Protein AF-Q28HA8-F1 (afdb_monomer_lite)

InterPro domains:
  IPR003650 Orange domain [PF07527] (84-120)
  IPR003650 Orange domain [PS51054] (84-117)
  IPR011598 Myc-type, basic helix-loop-helix (bHLH) domain [PF00010] (15-69)
  IPR011598 Myc-type, basic helix-loop-helix (bHLH) domain [PS50888] (13-70)
  IPR011598 Myc-type, basic helix-loop-helix (bHLH) domain [SM00353] (19-76)
  IPR032644 Transcription factor HES-7, basic helix-loop-helix-orange domain [cd11462] (14-74)
  IPR036638 Helix-loop-helix DNA-binding domain superfamily [G3DSA:4.10.280.10] (7-72)
  IPR036638 Helix-loop-helix DNA-binding domain superfamily [SSF47459] (8-68)
  IPR050370 Hairy and Enhancer of Split/HEY-related [PTHR10985] (13-150)

Secondary structure (DSSP, 8-state):
--------HHHHHHHHHHHHHHHHHHHHHHHHHHHHHHHHHHHH--SGGGSTT--HHHHHHHHHHHHHHTTTS-STTHHHHHHHHHHHHHHHHHHHHHHHH-TTS-HHHHHHHHHHHHH----TT-----------------------------------------------------

Sequence (178 aa):
MKGASEVRPMEAHRKLLKPLVERRRRERINNSLEKLRIFLSQALKSEKLKNPKVEKAEILECTVQFLQSSKLVPQDGDVGNKGYQSGFQHCLETALHFMNSKPDLNVATKDFLSHQLSSYKPPAEAWSPTDTPKPTPSIGYQDSAPHLSSNTISVSPTKTLVDGQFSPQTFQTWRPWV

Radius of gyration: 31.38 Å; chains: 1; bounding box: 84×65×84 Å

pLDDT: mean 71.16, std 19.28, range [38.28, 97.12]

Structure (mmCIF, N/CA/C/O backbone):
data_AF-Q28HA8-F1
#
_entry.id   AF-Q28HA8-F1
#
loop_
_atom_site.group_PDB
_atom_site.id
_atom_site.type_symbol
_atom_site.label_atom_id
_atom_site.label_alt_id
_atom_site.label_comp_id
_atom_site.label_asym_id
_atom_site.label_entity_id
_atom_site.label_seq_id
_atom_site.pdbx_PDB_ins_code
_atom_site.Cartn_x
_atom_site.Cartn_y
_atom_site.Cartn_z
_atom_site.occupancy
_atom_site.B_iso_or_equiv
_atom_site.auth_seq_id
_atom_site.auth_comp_id
_atom_site.auth_asym_id
_atom_site.auth_atom_id
_atom_site.pdbx_PDB_model_num
ATOM 1 N N . MET A 1 1 ? 42.453 3.945 -48.581 1.00 42.78 1 MET A N 1
ATOM 2 C CA . MET A 1 1 ? 42.977 2.870 -47.708 1.00 42.78 1 MET A CA 1
ATOM 3 C C . MET A 1 1 ? 42.456 3.087 -46.291 1.00 42.78 1 MET A C 1
ATOM 5 O O . MET A 1 1 ? 42.551 4.216 -45.838 1.00 42.78 1 MET A O 1
ATOM 9 N N . LYS A 1 2 ? 41.961 2.017 -45.636 1.00 42.19 2 LYS A N 1
ATOM 10 C CA . LYS A 1 2 ? 41.449 1.916 -44.242 1.00 42.19 2 LYS A CA 1
ATOM 11 C C . LYS A 1 2 ? 40.190 2.744 -43.924 1.00 42.19 2 LYS A C 1
ATOM 13 O O . LYS A 1 2 ? 40.188 3.947 -44.092 1.00 42.19 2 LYS A O 1
ATOM 18 N N . GLY A 1 3 ? 39.095 2.197 -43.411 1.00 40.06 3 GLY A N 1
ATOM 19 C CA . GLY A 1 3 ? 38.750 0.835 -43.010 1.00 40.06 3 GLY A CA 1
ATOM 20 C C . GLY A 1 3 ? 37.359 0.909 -42.376 1.00 40.06 3 GLY A C 1
ATOM 21 O O . GLY A 1 3 ? 37.201 1.530 -41.329 1.00 40.06 3 GLY A O 1
ATOM 22 N N . ALA A 1 4 ? 36.348 0.348 -43.039 1.00 53.66 4 ALA A N 1
ATOM 23 C CA . ALA A 1 4 ? 35.004 0.253 -42.486 1.00 53.66 4 ALA A CA 1
ATOM 24 C C . ALA A 1 4 ? 35.018 -0.828 -41.399 1.00 53.66 4 ALA A C 1
ATOM 26 O O . ALA A 1 4 ? 35.241 -2.004 -41.680 1.00 53.66 4 ALA A O 1
ATOM 27 N N . SER A 1 5 ? 34.863 -0.412 -40.144 1.00 61.19 5 SER A N 1
ATOM 28 C CA . SER A 1 5 ? 34.744 -1.323 -39.010 1.00 61.19 5 SER A CA 1
ATOM 29 C C . SER A 1 5 ? 33.349 -1.949 -39.041 1.00 61.19 5 SER A C 1
ATOM 31 O O . SER A 1 5 ? 32.376 -1.355 -38.577 1.00 61.19 5 SER A O 1
ATOM 33 N N . GLU A 1 6 ? 33.261 -3.126 -39.661 1.00 53.00 6 GLU A N 1
ATOM 34 C CA . GLU A 1 6 ? 32.113 -4.034 -39.642 1.00 53.00 6 GLU A CA 1
ATOM 35 C C . GLU A 1 6 ? 31.810 -4.411 -38.181 1.00 53.00 6 GLU A C 1
ATOM 37 O O . GLU A 1 6 ? 32.446 -5.282 -37.579 1.00 53.00 6 GLU A O 1
ATOM 42 N N . VAL A 1 7 ? 30.856 -3.714 -37.565 1.00 57.41 7 VAL A N 1
ATOM 43 C CA . VAL A 1 7 ? 30.350 -4.075 -36.240 1.00 57.41 7 VAL A CA 1
ATOM 44 C C . VAL A 1 7 ? 29.600 -5.396 -36.385 1.00 57.41 7 VAL A C 1
ATOM 46 O O . VAL A 1 7 ? 28.531 -5.440 -36.990 1.00 57.41 7 VAL A O 1
ATOM 49 N N . ARG A 1 8 ? 30.158 -6.476 -35.822 1.00 54.44 8 ARG A N 1
ATOM 50 C CA . ARG A 1 8 ? 29.564 -7.820 -35.859 1.00 54.44 8 ARG A CA 1
ATOM 51 C C . ARG A 1 8 ? 28.081 -7.771 -35.429 1.00 54.44 8 ARG A C 1
ATOM 53 O O . ARG A 1 8 ? 27.783 -7.230 -34.358 1.00 54.44 8 ARG A O 1
ATOM 60 N N . PRO A 1 9 ? 27.145 -8.369 -36.195 1.00 60.44 9 PRO A N 1
ATOM 61 C CA . PRO A 1 9 ? 25.697 -8.275 -35.950 1.00 60.44 9 PRO A CA 1
ATOM 62 C C . PRO A 1 9 ? 25.253 -8.684 -34.534 1.00 60.44 9 PRO A C 1
ATOM 64 O O . PRO A 1 9 ? 24.276 -8.152 -34.002 1.00 60.44 9 PRO A O 1
ATOM 67 N N . MET A 1 10 ? 25.992 -9.588 -33.883 1.00 56.47 10 MET A N 1
ATOM 68 C CA . MET A 1 10 ? 25.715 -10.026 -32.510 1.00 56.47 10 MET A CA 1
ATOM 69 C C . MET A 1 10 ? 25.970 -8.940 -31.452 1.00 56.47 10 MET A C 1
ATOM 71 O O . MET A 1 10 ? 25.179 -8.813 -30.511 1.00 56.47 10 MET A O 1
ATOM 75 N N . GLU A 1 11 ? 27.008 -8.107 -31.602 1.00 59.09 11 GLU A N 1
ATOM 76 C CA . GLU A 1 11 ? 27.244 -6.978 -30.691 1.00 59.09 11 GLU A CA 1
ATOM 77 C C . GLU A 1 11 ? 26.148 -5.914 -30.828 1.00 59.09 11 GLU A C 1
ATOM 79 O O . GLU A 1 11 ? 25.722 -5.333 -29.825 1.00 59.09 11 GLU A O 1
ATOM 84 N N . ALA A 1 12 ? 25.669 -5.668 -32.052 1.00 59.34 12 ALA A N 1
ATOM 85 C CA . ALA A 1 12 ? 24.570 -4.741 -32.310 1.00 59.34 12 ALA A CA 1
ATOM 86 C C . ALA A 1 12 ? 23.260 -5.243 -31.682 1.00 59.34 12 ALA A C 1
ATOM 88 O O . ALA A 1 12 ? 22.583 -4.486 -30.987 1.00 59.34 12 ALA A O 1
ATOM 89 N N . HIS A 1 13 ? 22.947 -6.535 -31.820 1.00 58.53 13 HIS A N 1
ATOM 90 C CA . HIS A 1 13 ? 21.759 -7.128 -31.205 1.00 58.53 13 HIS A CA 1
ATOM 91 C C . HIS A 1 13 ? 21.786 -7.007 -29.673 1.00 58.53 13 HIS A C 1
ATOM 93 O O . HIS A 1 13 ? 20.821 -6.539 -29.067 1.00 58.53 13 HIS A O 1
ATOM 99 N N . ARG A 1 14 ? 22.926 -7.300 -29.028 1.00 60.31 14 ARG A N 1
ATOM 100 C CA . ARG A 1 14 ? 23.067 -7.161 -27.566 1.00 60.31 14 ARG A CA 1
ATOM 101 C C . ARG A 1 14 ? 22.933 -5.707 -27.094 1.00 60.31 14 ARG A C 1
ATOM 103 O O . ARG A 1 14 ? 22.359 -5.455 -26.032 1.00 60.31 14 ARG A O 1
ATOM 110 N N . LYS A 1 15 ? 23.418 -4.747 -27.892 1.00 61.25 15 LYS A N 1
ATOM 111 C CA . LYS A 1 15 ? 23.263 -3.302 -27.643 1.00 61.25 15 LYS A CA 1
ATOM 112 C C . LYS A 1 15 ? 21.829 -2.810 -27.846 1.00 61.25 15 LYS A C 1
ATOM 114 O O . LYS A 1 15 ? 21.455 -1.854 -27.180 1.00 61.25 15 LYS A O 1
ATOM 119 N N . LEU A 1 16 ? 21.031 -3.453 -28.701 1.00 62.06 16 LEU A N 1
ATOM 120 C CA . LEU A 1 16 ? 19.625 -3.102 -28.948 1.00 62.06 16 LEU A CA 1
ATOM 121 C C . LEU A 1 16 ? 18.659 -3.747 -27.943 1.00 62.06 16 LEU A C 1
ATOM 123 O O . LEU A 1 16 ? 17.651 -3.139 -27.583 1.00 62.06 16 LEU A O 1
ATOM 127 N N . LEU A 1 17 ? 18.986 -4.933 -27.421 1.00 72.75 17 LEU A N 1
ATOM 128 C CA . LEU A 1 17 ? 18.152 -5.619 -26.432 1.00 72.75 17 LEU A CA 1
ATOM 129 C C . LEU A 1 17 ? 18.063 -4.858 -25.102 1.00 72.75 17 LEU A C 1
ATOM 131 O O . LEU A 1 17 ? 16.974 -4.745 -24.545 1.00 72.75 17 LEU A O 1
ATOM 135 N N . LYS A 1 18 ? 19.165 -4.282 -24.598 1.00 76.50 18 LYS A N 1
ATOM 136 C CA . LYS A 1 18 ? 19.146 -3.525 -23.328 1.00 76.50 18 LYS A CA 1
ATOM 137 C C . LYS A 1 18 ? 18.189 -2.311 -23.377 1.00 76.50 18 LYS A C 1
ATOM 139 O O . LYS A 1 18 ? 17.354 -2.202 -22.477 1.00 76.50 18 LYS A O 1
ATOM 144 N N . PRO A 1 19 ? 18.216 -1.445 -24.414 1.00 86.81 19 PRO A N 1
ATOM 145 C CA . PRO A 1 19 ? 17.216 -0.396 -24.619 1.0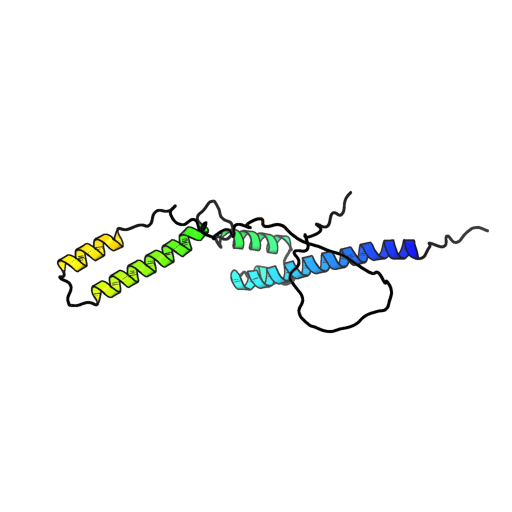0 86.81 19 PRO A CA 1
ATOM 146 C C . PRO A 1 19 ? 15.777 -0.909 -24.701 1.00 86.81 19 PRO A C 1
ATOM 148 O O . PRO A 1 19 ? 14.882 -0.272 -24.150 1.00 86.81 19 PRO A O 1
ATOM 151 N N . LEU A 1 20 ? 15.539 -2.051 -25.358 1.00 87.19 20 LEU A N 1
ATOM 152 C CA . LEU A 1 20 ? 14.197 -2.635 -25.468 1.00 87.19 20 LEU A CA 1
ATOM 153 C C . LEU A 1 20 ? 13.679 -3.144 -24.118 1.00 87.19 20 LEU A C 1
ATOM 155 O O . LEU A 1 20 ? 12.531 -2.887 -23.755 1.00 87.19 20 LEU A O 1
ATOM 159 N N . VAL A 1 21 ? 14.529 -3.823 -23.347 1.00 86.62 21 VAL A N 1
ATOM 160 C CA . VAL A 1 21 ? 14.180 -4.316 -22.009 1.00 86.62 21 VAL A CA 1
ATOM 161 C C . VAL A 1 21 ? 13.892 -3.154 -21.058 1.00 86.62 21 VAL A C 1
ATOM 163 O O . VAL A 1 21 ? 12.883 -3.173 -20.349 1.00 86.62 21 VAL A O 1
ATOM 166 N N . GLU A 1 22 ? 14.724 -2.111 -21.083 1.00 90.44 22 GLU A N 1
ATOM 167 C CA . GLU A 1 22 ? 14.514 -0.912 -20.270 1.00 90.44 22 GLU A CA 1
ATOM 168 C C . GLU A 1 22 ? 13.257 -0.143 -20.693 1.00 90.44 22 GLU A C 1
ATOM 170 O O . GLU A 1 22 ? 12.490 0.292 -19.833 1.00 90.44 22 GLU A O 1
ATOM 175 N N . ARG A 1 23 ? 12.981 -0.029 -21.999 1.00 89.81 23 ARG A N 1
ATOM 176 C CA . ARG A 1 23 ? 11.726 0.549 -22.503 1.00 89.81 23 ARG A CA 1
ATOM 177 C C . ARG A 1 23 ? 10.521 -0.196 -21.933 1.00 89.81 23 ARG A C 1
ATOM 179 O O . ARG A 1 23 ? 9.653 0.437 -21.338 1.00 89.81 23 ARG A O 1
ATOM 186 N N . ARG A 1 24 ? 10.519 -1.532 -21.996 1.00 92.56 24 ARG A N 1
ATOM 187 C CA . ARG A 1 24 ? 9.437 -2.354 -21.432 1.00 92.56 24 ARG A CA 1
ATOM 188 C C . ARG A 1 24 ? 9.317 -2.196 -19.915 1.00 92.56 24 ARG A C 1
ATOM 190 O O . ARG A 1 24 ? 8.210 -2.200 -19.383 1.00 92.56 24 ARG A O 1
ATOM 197 N N . ARG A 1 25 ? 10.432 -2.049 -19.187 1.00 95.75 25 ARG A N 1
ATOM 198 C CA . ARG A 1 25 ? 10.406 -1.747 -17.743 1.00 95.75 25 ARG A CA 1
ATOM 199 C C . ARG A 1 25 ? 9.737 -0.394 -17.475 1.00 95.75 25 ARG A C 1
ATOM 201 O O . ARG A 1 25 ? 8.867 -0.323 -16.609 1.00 95.75 25 ARG A O 1
ATOM 208 N N . ARG A 1 26 ? 10.107 0.650 -18.228 1.00 96.62 26 ARG A N 1
ATOM 209 C CA . ARG A 1 26 ? 9.529 2.003 -18.118 1.00 96.62 26 ARG A CA 1
ATOM 210 C C . ARG A 1 26 ? 8.040 2.021 -18.449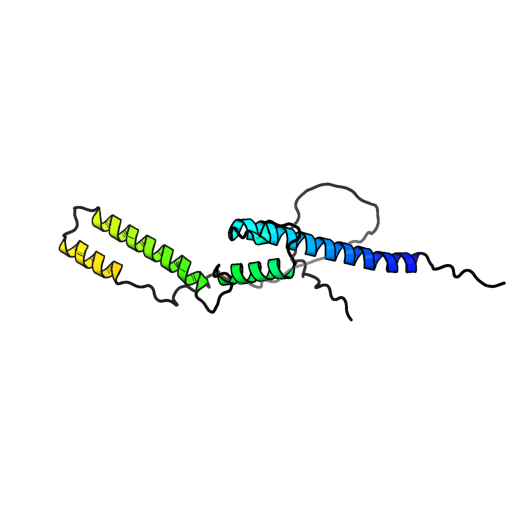 1.00 96.62 26 ARG A C 1
ATOM 212 O O . ARG A 1 26 ? 7.275 2.631 -17.710 1.00 96.62 26 ARG A O 1
ATOM 219 N N . GLU A 1 27 ? 7.626 1.316 -19.498 1.00 96.19 27 GLU A N 1
ATOM 220 C CA . GLU A 1 27 ? 6.212 1.141 -19.855 1.00 96.19 27 GLU A CA 1
ATOM 221 C C . GLU A 1 27 ? 5.422 0.503 -18.709 1.00 96.19 27 GLU A C 1
ATOM 223 O O . GLU A 1 27 ? 4.383 1.029 -18.321 1.00 96.19 27 GLU A O 1
ATOM 228 N N . ARG A 1 28 ? 5.939 -0.573 -18.092 1.00 97.12 28 ARG A N 1
ATOM 229 C CA . ARG A 1 28 ? 5.286 -1.190 -16.921 1.00 97.12 28 ARG A CA 1
ATOM 230 C C . ARG A 1 28 ? 5.114 -0.202 -15.765 1.00 97.12 28 ARG A C 1
ATOM 232 O O . ARG A 1 28 ? 4.022 -0.129 -15.213 1.00 97.12 28 ARG A O 1
ATOM 239 N N . ILE A 1 29 ? 6.161 0.557 -15.428 1.00 94.81 29 ILE A N 1
ATOM 240 C CA . ILE A 1 29 ? 6.128 1.546 -14.335 1.00 94.81 29 ILE A CA 1
ATOM 241 C C . ILE A 1 29 ? 5.110 2.655 -14.622 1.00 94.81 29 ILE A C 1
ATOM 243 O O . ILE A 1 29 ? 4.318 3.011 -13.750 1.00 94.81 29 ILE A O 1
ATOM 247 N N . ASN A 1 30 ? 5.099 3.187 -15.845 1.00 96.00 30 ASN A N 1
ATOM 248 C CA . ASN A 1 30 ? 4.142 4.222 -16.232 1.00 96.00 30 ASN A CA 1
ATOM 249 C C . ASN A 1 30 ? 2.702 3.684 -16.227 1.00 96.00 30 ASN A C 1
ATOM 251 O O . ASN A 1 30 ? 1.813 4.356 -15.715 1.00 96.00 30 ASN A O 1
ATOM 255 N N . ASN A 1 31 ? 2.479 2.448 -16.688 1.00 96.50 31 ASN A N 1
ATOM 256 C CA . ASN A 1 31 ? 1.162 1.809 -16.637 1.00 96.50 31 ASN A CA 1
ATOM 257 C C . ASN A 1 31 ? 0.671 1.611 -15.196 1.00 96.50 31 ASN A C 1
ATOM 259 O O . ASN A 1 31 ? -0.508 1.823 -14.922 1.00 96.50 31 ASN A O 1
ATOM 263 N N . SER A 1 32 ? 1.546 1.213 -14.264 1.00 95.81 32 SER A N 1
ATOM 264 C CA . SER A 1 32 ? 1.167 1.115 -12.849 1.00 95.81 32 SER A CA 1
ATOM 265 C C . SER A 1 32 ? 0.868 2.478 -12.225 1.00 95.81 32 SER A C 1
ATOM 267 O O . SER A 1 32 ? -0.083 2.576 -11.458 1.00 95.81 32 SER A O 1
ATOM 269 N N . LEU A 1 33 ? 1.622 3.528 -12.578 1.00 95.75 33 LEU A N 1
ATOM 270 C CA . LEU A 1 33 ? 1.362 4.888 -12.093 1.00 95.75 33 LEU A CA 1
ATOM 271 C C . LEU A 1 33 ? 0.025 5.431 -12.604 1.00 95.75 33 LEU A C 1
ATOM 273 O O . LEU A 1 33 ? -0.711 6.042 -11.838 1.00 95.75 33 LEU A O 1
ATOM 277 N N . GLU A 1 34 ? -0.321 5.164 -13.863 1.00 95.19 34 GLU A N 1
ATOM 278 C CA . GLU A 1 34 ? -1.606 5.588 -14.422 1.00 95.19 3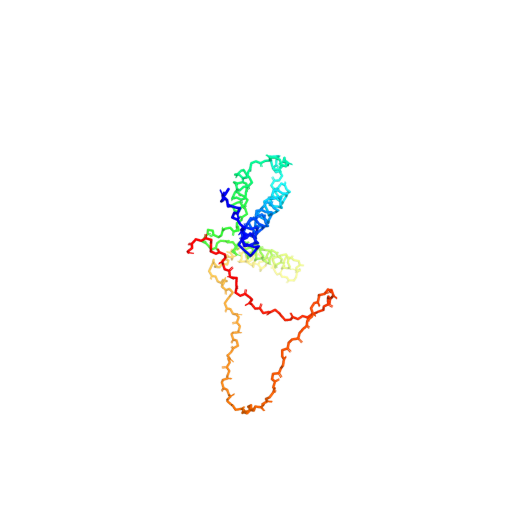4 GLU A CA 1
ATOM 279 C C . GLU A 1 34 ? -2.783 4.857 -13.763 1.00 95.19 34 GLU A C 1
ATOM 281 O O . GLU A 1 34 ? -3.769 5.480 -13.373 1.00 95.19 34 GLU A O 1
ATOM 286 N N . LYS A 1 35 ? -2.657 3.542 -13.543 1.00 95.75 35 LYS A N 1
ATOM 287 C CA . LYS A 1 35 ? -3.648 2.777 -12.768 1.00 95.75 35 LYS A CA 1
ATOM 288 C C . LYS A 1 35 ? -3.812 3.335 -11.355 1.00 95.75 35 LYS A C 1
ATOM 290 O O . LYS A 1 35 ? -4.939 3.482 -10.891 1.00 95.75 35 LYS A O 1
ATOM 295 N N . LEU A 1 36 ? -2.700 3.659 -10.695 1.00 95.69 36 LEU A N 1
ATOM 296 C CA . LEU A 1 36 ? -2.694 4.226 -9.349 1.00 95.69 36 LEU A CA 1
ATOM 297 C C . LEU A 1 36 ? -3.384 5.597 -9.312 1.00 95.69 36 LEU A C 1
ATOM 299 O O . LEU A 1 36 ? -4.216 5.831 -8.440 1.00 95.69 36 LEU A O 1
ATOM 303 N N . ARG A 1 37 ? -3.121 6.464 -10.299 1.00 95.38 37 ARG A N 1
ATOM 304 C CA . ARG A 1 37 ? -3.794 7.763 -10.460 1.00 95.38 37 ARG A CA 1
ATOM 305 C C . ARG A 1 37 ? -5.310 7.607 -10.576 1.00 95.38 37 ARG A C 1
ATOM 307 O O . ARG A 1 37 ? -6.045 8.278 -9.856 1.00 95.38 37 ARG A O 1
ATOM 314 N N . ILE A 1 38 ? -5.774 6.718 -11.459 1.00 94.06 38 ILE A N 1
ATOM 315 C CA . ILE A 1 38 ? -7.208 6.464 -11.675 1.00 94.06 38 ILE A CA 1
ATOM 316 C C . ILE A 1 38 ? -7.856 5.929 -10.392 1.00 94.06 38 ILE A C 1
ATOM 318 O O . ILE A 1 38 ? -8.879 6.459 -9.959 1.00 94.06 38 ILE A O 1
ATOM 322 N N . PHE A 1 39 ? -7.238 4.927 -9.760 1.00 94.06 39 PHE A N 1
ATOM 323 C CA . PHE A 1 39 ? -7.723 4.333 -8.513 1.00 94.06 39 PHE A CA 1
ATOM 324 C C . PHE A 1 39 ? -7.871 5.378 -7.398 1.00 94.06 39 PHE A C 1
ATOM 326 O O . PHE A 1 39 ? -8.930 5.500 -6.786 1.00 94.06 39 PHE A O 1
ATOM 333 N N . LEU A 1 40 ? -6.831 6.182 -7.167 1.00 93.44 40 LEU A N 1
ATOM 334 C CA . LEU A 1 40 ? -6.839 7.203 -6.121 1.00 93.44 40 LEU A CA 1
ATOM 335 C C . LEU A 1 40 ? -7.796 8.357 -6.430 1.00 93.44 40 LEU A C 1
ATOM 337 O O . LEU A 1 40 ? -8.426 8.881 -5.514 1.00 93.44 40 LEU A O 1
ATOM 341 N N . SER A 1 41 ? -7.954 8.738 -7.700 1.00 91.88 41 SER A N 1
ATOM 342 C CA . SER A 1 41 ? -8.942 9.747 -8.100 1.00 91.88 41 SER A CA 1
ATOM 343 C C . SER A 1 41 ? -10.368 9.309 -7.741 1.00 91.88 41 SER A C 1
ATOM 345 O O . SER A 1 41 ? -11.157 10.129 -7.272 1.00 91.88 41 SER A O 1
ATOM 347 N N . GLN A 1 42 ? -10.676 8.015 -7.882 1.00 89.88 42 GLN A N 1
ATOM 348 C CA . GLN A 1 42 ? -11.965 7.439 -7.489 1.00 89.88 42 GLN A CA 1
ATOM 349 C C . GLN A 1 42 ? -12.109 7.318 -5.965 1.00 89.88 42 GLN A C 1
ATOM 351 O O . GLN A 1 42 ? -13.144 7.698 -5.422 1.00 89.88 42 GLN A O 1
ATOM 356 N N . ALA A 1 43 ? -11.073 6.833 -5.273 1.00 88.88 43 ALA A N 1
ATOM 357 C CA . ALA A 1 43 ? -11.114 6.586 -3.831 1.00 88.88 43 ALA A CA 1
ATOM 358 C C . ALA A 1 43 ? -11.128 7.877 -2.990 1.00 88.88 43 ALA A C 1
ATOM 360 O O . ALA A 1 43 ? -11.897 7.985 -2.038 1.00 88.88 43 ALA A O 1
ATOM 361 N N . LEU A 1 44 ? -10.300 8.866 -3.345 1.00 87.38 44 LEU A N 1
ATOM 362 C CA . LEU A 1 44 ? -10.139 10.119 -2.594 1.00 87.38 44 LEU A CA 1
ATOM 363 C C . LEU A 1 44 ? -10.992 11.276 -3.137 1.00 87.38 44 LEU A C 1
ATOM 365 O O . LEU A 1 44 ? -11.010 12.345 -2.533 1.00 87.38 44 LEU A O 1
ATOM 369 N N . LYS A 1 45 ? -11.643 11.117 -4.301 1.00 84.94 45 LYS A N 1
ATOM 370 C CA . LYS A 1 45 ? -12.314 12.209 -5.043 1.00 84.94 45 LYS A CA 1
ATOM 371 C C . LYS A 1 45 ? -11.407 13.433 -5.282 1.00 84.94 45 LYS A C 1
ATOM 373 O O . LYS A 1 45 ? -11.892 14.553 -5.422 1.00 84.94 45 LYS A O 1
ATOM 378 N N . SER A 1 46 ? -10.089 13.224 -5.349 1.00 83.44 46 SER A N 1
ATOM 379 C CA . SER A 1 46 ? -9.106 14.301 -5.503 1.00 83.44 46 SER A CA 1
ATOM 380 C C . SER A 1 46 ? -9.159 14.903 -6.911 1.00 83.44 46 SER A C 1
ATOM 382 O O . SER A 1 46 ? -8.924 14.210 -7.905 1.00 83.44 46 SER A O 1
ATOM 384 N N . GLU A 1 47 ? -9.441 16.208 -6.992 1.00 86.19 47 GLU A N 1
ATOM 385 C CA . GLU A 1 47 ? -9.435 17.005 -8.230 1.00 86.19 47 GLU A CA 1
ATOM 386 C C . GLU A 1 47 ? -8.077 16.940 -8.943 1.00 86.19 47 GLU A C 1
ATOM 388 O O . GLU A 1 47 ? -8.019 16.771 -10.161 1.00 86.19 47 GLU A O 1
ATOM 393 N N . LYS A 1 48 ? -6.978 16.985 -8.179 1.00 88.44 48 LYS A N 1
ATOM 394 C CA . LYS A 1 48 ? -5.609 16.999 -8.715 1.00 88.44 48 LYS A CA 1
ATOM 395 C C . LYS A 1 48 ? -5.300 15.768 -9.567 1.00 88.44 48 LYS A C 1
ATOM 397 O O . LYS A 1 48 ? -4.679 15.871 -10.623 1.00 88.44 48 LYS A O 1
ATOM 402 N N . LEU A 1 49 ? -5.770 14.602 -9.123 1.00 91.44 49 LEU A N 1
ATOM 403 C CA . LEU A 1 49 ? -5.514 13.327 -9.788 1.00 91.44 49 LEU A CA 1
ATOM 404 C C . LEU A 1 49 ? -6.392 13.101 -11.018 1.00 91.44 49 LEU A C 1
ATOM 406 O O . LEU A 1 49 ? -6.109 12.178 -11.776 1.00 91.44 49 LEU A O 1
ATOM 410 N N . LYS A 1 50 ? -7.420 13.925 -11.267 1.00 89.88 50 LYS A N 1
ATOM 411 C CA . LYS A 1 50 ? -8.224 13.834 -12.498 1.00 89.88 50 LYS A CA 1
ATOM 412 C C . LYS A 1 50 ? -7.405 14.213 -13.732 1.00 89.88 50 LYS A C 1
ATOM 414 O O . LYS A 1 50 ? -7.644 13.669 -14.810 1.00 89.88 50 LYS A O 1
ATOM 419 N N . ASN A 1 51 ? -6.411 15.090 -13.572 1.00 89.62 51 ASN A N 1
ATOM 420 C CA . ASN A 1 51 ? -5.541 15.524 -14.658 1.00 89.62 51 ASN A CA 1
ATOM 421 C C . ASN A 1 51 ? -4.568 14.397 -15.080 1.00 89.62 51 ASN A C 1
ATOM 423 O O . ASN A 1 51 ? -3.738 13.982 -14.270 1.00 89.62 51 ASN A O 1
ATOM 427 N N . PRO A 1 52 ? -4.592 13.928 -16.343 1.00 89.69 52 PRO A N 1
ATOM 428 C CA . PRO A 1 52 ? -3.645 12.920 -16.832 1.00 89.69 52 PRO A CA 1
ATOM 429 C C . PRO A 1 52 ? -2.188 13.413 -16.897 1.00 89.69 52 PRO A C 1
ATOM 431 O O . PRO A 1 52 ? -1.277 12.603 -17.025 1.00 89.69 52 PRO A O 1
ATOM 434 N N . LYS A 1 53 ? -1.947 14.730 -16.811 1.00 91.06 53 LYS A N 1
ATOM 435 C CA . LYS A 1 53 ? -0.606 15.342 -16.778 1.00 91.06 53 LYS A CA 1
ATOM 436 C C . LYS A 1 53 ? -0.099 15.622 -15.358 1.00 91.06 53 LYS A C 1
ATOM 438 O O . LYS A 1 53 ? 0.853 16.381 -15.205 1.00 91.06 53 LYS A O 1
ATOM 443 N N . VAL A 1 54 ? -0.745 15.069 -14.329 1.00 92.44 54 VAL A N 1
ATOM 444 C CA . VAL A 1 54 ? -0.310 15.240 -12.936 1.00 92.44 54 VAL A CA 1
ATOM 445 C C . VAL A 1 54 ? 1.125 14.739 -12.743 1.00 92.44 54 VAL A C 1
ATOM 447 O O . VAL A 1 54 ? 1.557 13.759 -13.359 1.00 92.44 54 VAL A O 1
ATOM 450 N N . GLU A 1 55 ? 1.881 15.428 -11.892 1.00 92.94 55 GLU A N 1
ATOM 451 C CA . GLU A 1 55 ? 3.255 15.049 -11.599 1.00 92.94 55 GLU A CA 1
ATOM 452 C C . GLU A 1 55 ? 3.323 13.689 -10.901 1.00 92.94 55 GLU A C 1
ATOM 454 O O . GLU A 1 55 ? 2.484 13.335 -10.070 1.00 92.94 55 GLU A O 1
ATOM 459 N N . LYS A 1 56 ? 4.374 12.919 -11.203 1.00 93.50 56 LYS A N 1
ATOM 460 C CA . LYS A 1 56 ? 4.580 11.601 -10.586 1.00 93.50 56 LYS A CA 1
ATOM 461 C C . LYS A 1 56 ? 4.714 11.692 -9.066 1.00 93.50 56 LYS A C 1
ATOM 463 O O . LYS A 1 56 ? 4.259 10.785 -8.379 1.00 93.50 56 LYS A O 1
ATOM 468 N N . ALA A 1 57 ? 5.321 12.767 -8.562 1.00 95.25 57 ALA A N 1
ATOM 469 C CA . ALA A 1 57 ? 5.463 13.010 -7.132 1.00 95.25 57 ALA A CA 1
ATOM 470 C C . ALA A 1 57 ? 4.095 13.165 -6.449 1.00 95.25 57 ALA A C 1
ATOM 472 O O . ALA A 1 57 ? 3.847 12.486 -5.461 1.00 95.25 57 ALA A O 1
ATOM 473 N N . GLU A 1 58 ? 3.177 13.943 -7.032 1.00 94.19 58 GLU A N 1
ATOM 474 C CA . GLU A 1 58 ? 1.825 14.146 -6.489 1.00 94.19 58 GLU A CA 1
ATOM 475 C C . GLU A 1 58 ? 1.011 12.838 -6.464 1.00 94.19 58 GLU A C 1
ATOM 477 O O . GLU A 1 58 ? 0.314 12.571 -5.485 1.00 94.19 58 GLU A O 1
ATOM 482 N N . ILE A 1 59 ? 1.133 11.968 -7.484 1.00 94.88 59 ILE A N 1
ATOM 483 C CA . ILE A 1 59 ? 0.509 10.626 -7.448 1.00 94.88 59 ILE A CA 1
ATOM 484 C C . ILE A 1 59 ? 1.015 9.843 -6.230 1.00 94.88 59 ILE A C 1
ATOM 486 O O . ILE A 1 59 ? 0.226 9.243 -5.498 1.00 94.88 59 ILE A O 1
ATOM 490 N N . LEU A 1 60 ? 2.332 9.836 -6.015 1.00 96.00 60 LEU A N 1
ATOM 491 C CA . LEU A 1 60 ? 2.957 9.100 -4.917 1.00 96.00 60 LEU A CA 1
ATOM 492 C C . LEU A 1 60 ? 2.585 9.694 -3.555 1.00 96.00 60 LEU A C 1
ATOM 494 O O . LEU A 1 60 ? 2.278 8.940 -2.638 1.00 96.00 60 LEU A O 1
ATOM 498 N N . GLU A 1 61 ? 2.530 11.015 -3.432 1.00 93.12 61 GLU A N 1
ATOM 499 C CA . GLU A 1 61 ? 2.130 11.695 -2.201 1.00 93.12 61 GLU A CA 1
ATOM 500 C C . GLU A 1 61 ? 0.673 11.391 -1.836 1.00 93.12 61 GLU A C 1
ATOM 502 O O . GLU A 1 61 ? 0.395 10.953 -0.719 1.00 93.12 61 GLU A O 1
ATOM 507 N N . CYS A 1 62 ? -0.248 11.493 -2.801 1.00 92.62 62 CYS A N 1
ATOM 508 C CA . CYS A 1 62 ? -1.639 11.077 -2.610 1.00 92.62 62 CYS A CA 1
ATOM 509 C C . CYS A 1 62 ? -1.745 9.594 -2.218 1.00 92.62 62 CYS A C 1
ATOM 511 O O . CYS A 1 62 ? -2.605 9.223 -1.421 1.00 92.62 62 CYS A O 1
ATOM 513 N N . THR A 1 63 ? -0.872 8.737 -2.759 1.00 93.38 63 THR A N 1
ATOM 514 C CA . THR A 1 63 ? -0.820 7.314 -2.386 1.00 93.38 63 THR A CA 1
ATOM 515 C C . THR A 1 63 ? -0.424 7.149 -0.926 1.00 93.38 63 THR A C 1
ATOM 517 O O . THR A 1 63 ? -1.064 6.395 -0.200 1.00 93.38 63 THR A O 1
ATOM 520 N N . VAL A 1 64 ? 0.610 7.863 -0.478 1.00 91.00 64 VAL A N 1
ATOM 521 C CA . VAL A 1 64 ? 1.059 7.831 0.919 1.00 91.00 64 VAL A CA 1
ATOM 522 C C . VAL A 1 64 ? -0.053 8.328 1.842 1.00 91.00 64 VAL A C 1
ATOM 524 O O . VAL A 1 64 ? -0.378 7.645 2.809 1.00 91.00 64 VAL A O 1
ATOM 527 N N . GLN A 1 65 ? -0.711 9.440 1.505 1.00 88.75 65 GLN A N 1
ATOM 528 C CA . GLN A 1 65 ? -1.857 9.956 2.264 1.00 88.75 65 GLN A CA 1
ATOM 529 C C . GLN A 1 65 ? -3.023 8.953 2.309 1.00 88.75 65 GLN A C 1
ATOM 531 O O . GLN A 1 65 ? -3.636 8.745 3.359 1.00 88.75 65 GLN A O 1
ATOM 536 N N . PHE A 1 66 ? -3.319 8.277 1.193 1.00 90.06 66 PHE A N 1
ATOM 537 C CA . PHE A 1 66 ? -4.321 7.209 1.153 1.00 90.06 66 PHE A CA 1
ATOM 538 C C . PHE A 1 66 ? -3.942 6.039 2.067 1.00 90.06 66 PHE A C 1
ATOM 540 O O . PHE A 1 66 ? -4.780 5.553 2.819 1.00 90.06 66 PHE A O 1
ATOM 547 N N . LEU A 1 67 ? -2.684 5.601 2.043 1.00 89.44 67 LEU A N 1
ATOM 548 C CA . LEU A 1 67 ? -2.187 4.493 2.867 1.00 89.44 67 LEU A CA 1
ATOM 549 C C . LEU A 1 67 ? -2.051 4.838 4.356 1.00 89.44 67 LEU A C 1
ATOM 551 O O . LEU A 1 67 ? -2.006 3.932 5.180 1.00 89.44 67 LEU A O 1
ATOM 555 N N . GLN A 1 68 ? -1.961 6.123 4.696 1.00 84.75 68 GLN A N 1
ATOM 556 C CA . GLN A 1 68 ? -1.982 6.605 6.078 1.00 84.75 68 GLN A CA 1
ATOM 557 C C . GLN A 1 68 ? -3.414 6.759 6.612 1.00 84.75 68 GLN A C 1
ATOM 559 O O . GLN A 1 68 ? -3.672 6.485 7.781 1.00 84.75 68 GLN A O 1
ATOM 564 N N . SER A 1 69 ? -4.352 7.206 5.768 1.00 82.81 69 SER A N 1
ATOM 565 C CA . SER A 1 69 ? -5.761 7.416 6.144 1.00 82.81 69 SER A CA 1
ATOM 566 C C . SER A 1 69 ? -6.573 6.121 6.152 1.00 82.81 69 SER A C 1
ATOM 568 O O . SER A 1 69 ? -7.305 5.841 7.107 1.00 82.81 69 SER A O 1
ATOM 570 N N . SER A 1 70 ? -6.425 5.294 5.114 1.00 69.56 70 SER A N 1
ATOM 571 C CA . SER A 1 70 ? -6.779 3.883 5.196 1.00 69.56 70 SER A CA 1
ATOM 572 C C . SER A 1 70 ? -5.769 3.265 6.148 1.00 69.56 70 SER A C 1
ATOM 574 O O . SER A 1 70 ? -4.575 3.437 5.978 1.00 69.56 70 SER A O 1
ATOM 576 N N . LYS A 1 71 ? -6.208 2.588 7.199 1.00 65.19 71 LYS A N 1
ATOM 577 C CA . LYS A 1 71 ? -5.320 2.001 8.213 1.00 65.19 71 LYS A CA 1
ATOM 578 C C . LYS A 1 71 ? -4.578 0.777 7.647 1.00 65.19 71 LYS A C 1
ATOM 580 O O . LYS A 1 71 ? -4.562 -0.262 8.276 1.00 65.19 71 LYS A O 1
ATOM 585 N N . LEU A 1 72 ? -4.076 0.833 6.414 1.00 60.81 72 LEU A N 1
ATOM 586 C CA . LEU A 1 72 ? -3.438 -0.277 5.710 1.00 60.81 72 LEU A CA 1
ATOM 587 C C . LEU A 1 72 ? -1.946 -0.361 6.007 1.00 60.81 72 LEU A C 1
ATOM 589 O O . LEU A 1 72 ? -1.374 -1.436 5.863 1.00 60.81 72 LEU A O 1
ATOM 593 N N . VAL A 1 73 ? -1.323 0.735 6.448 1.00 57.19 73 VAL A N 1
ATOM 594 C CA . VAL A 1 73 ? -0.035 0.663 7.138 1.00 57.19 73 VAL A CA 1
ATOM 595 C C . VAL A 1 73 ? -0.348 0.350 8.598 1.00 57.19 73 VAL A C 1
ATOM 597 O O . VAL A 1 73 ? -0.915 1.208 9.280 1.00 57.19 73 VAL A O 1
ATOM 600 N N . PRO A 1 74 ? -0.032 -0.857 9.097 1.00 53.47 74 PRO A N 1
ATOM 601 C CA . PRO A 1 74 ? -0.145 -1.143 10.511 1.00 53.47 74 PRO A CA 1
ATOM 602 C C . PRO A 1 74 ? 0.909 -0.280 11.209 1.00 53.47 74 PRO A C 1
ATOM 604 O O . PRO A 1 74 ? 2.079 -0.645 11.263 1.00 53.47 74 PRO A O 1
ATOM 607 N N . GLN A 1 75 ? 0.519 0.890 11.714 1.00 55.16 75 GLN A N 1
ATOM 608 C CA . GLN A 1 75 ? 1.129 1.341 12.956 1.00 55.16 75 GLN A CA 1
ATOM 609 C C . GLN A 1 75 ? 0.687 0.309 13.990 1.00 55.16 75 GLN A C 1
ATOM 611 O O . GLN A 1 75 ? -0.499 0.227 14.301 1.00 55.16 75 GLN A O 1
ATOM 616 N N . ASP A 1 76 ? 1.616 -0.571 14.351 1.00 53.75 76 ASP A N 1
ATOM 617 C CA . ASP A 1 76 ? 1.592 -1.457 15.513 1.00 53.75 76 ASP A CA 1
ATOM 618 C C . ASP A 1 76 ? 0.183 -1.924 15.960 1.00 53.75 76 ASP A C 1
ATOM 620 O O . ASP A 1 76 ? -0.473 -1.326 16.806 1.00 53.75 76 ASP A O 1
ATOM 624 N N . GLY A 1 77 ? -0.306 -3.023 15.368 1.00 55.50 77 GLY A N 1
ATOM 625 C CA . GLY A 1 77 ? -1.367 -3.872 15.946 1.00 55.50 77 GLY A CA 1
ATOM 626 C C . GLY A 1 77 ? -2.845 -3.474 15.762 1.00 55.50 77 GLY A C 1
ATOM 627 O O . GLY A 1 77 ? -3.724 -4.290 16.032 1.00 55.50 77 GLY A O 1
ATOM 628 N N . ASP A 1 78 ? -3.176 -2.281 15.269 1.00 58.09 78 ASP A N 1
ATOM 629 C CA . ASP A 1 78 ? -4.545 -1.738 15.424 1.00 58.09 78 ASP A CA 1
ATOM 630 C C . ASP A 1 78 ? -5.549 -2.080 14.288 1.00 58.09 78 ASP A C 1
ATOM 632 O O . ASP A 1 78 ? -6.768 -1.950 14.431 1.00 58.09 78 ASP A O 1
ATOM 636 N N . VAL A 1 79 ? -5.080 -2.549 13.129 1.00 57.56 79 VAL A N 1
ATOM 637 C CA . VAL A 1 79 ? -5.938 -2.722 11.933 1.00 57.56 79 VAL A CA 1
ATOM 638 C C . VAL A 1 79 ? -6.902 -3.903 12.071 1.00 57.56 79 VAL A C 1
ATOM 640 O O . VAL A 1 79 ? -8.087 -3.777 11.757 1.00 57.56 79 VAL A O 1
ATOM 643 N N . GLY A 1 80 ? -6.413 -5.035 12.588 1.00 60.25 80 GLY A N 1
ATOM 644 C CA . GLY A 1 80 ? -7.244 -6.215 12.850 1.00 60.25 80 GLY A CA 1
ATOM 645 C C . GLY A 1 80 ? -8.244 -5.979 13.982 1.00 60.25 80 GLY A C 1
ATOM 646 O O . GLY A 1 80 ? -9.381 -6.447 13.922 1.00 60.25 80 GLY A O 1
ATOM 647 N N . ASN A 1 81 ? -7.852 -5.167 14.967 1.00 66.88 81 ASN A N 1
ATOM 648 C CA . ASN A 1 81 ? -8.669 -4.888 16.138 1.00 66.88 81 ASN A CA 1
ATOM 649 C C . ASN A 1 81 ? -9.952 -4.140 15.754 1.00 66.88 81 ASN A C 1
ATOM 651 O O . ASN A 1 81 ? -11.022 -4.485 16.227 1.00 66.88 81 ASN A O 1
ATOM 655 N N . LYS A 1 82 ? -9.916 -3.177 14.826 1.00 70.44 82 LYS A N 1
ATOM 656 C CA . LYS A 1 82 ? -11.117 -2.381 14.491 1.00 70.44 82 LYS A CA 1
ATOM 657 C C . LYS A 1 82 ? -12.221 -3.178 13.803 1.00 70.44 82 LYS A C 1
ATOM 659 O O . LYS A 1 82 ? -13.390 -2.990 14.131 1.00 70.44 82 LYS A O 1
ATOM 664 N N . GLY A 1 83 ? -11.859 -4.068 12.877 1.00 77.62 83 GLY A N 1
ATOM 665 C CA . GLY A 1 83 ? -12.826 -4.959 12.231 1.00 77.62 83 GLY A CA 1
ATOM 666 C C . GLY A 1 83 ? -13.445 -5.931 13.235 1.00 77.62 83 GLY A C 1
ATOM 667 O O . GLY A 1 83 ? -14.666 -6.071 13.286 1.00 77.62 83 GLY A O 1
ATOM 668 N N . TYR A 1 84 ? -12.607 -6.526 14.090 1.00 82.69 84 TYR A N 1
ATOM 669 C CA . TYR A 1 84 ? -13.058 -7.404 15.165 1.00 82.69 84 TYR A CA 1
ATOM 670 C C . TYR A 1 84 ? -13.966 -6.681 16.165 1.00 82.69 84 TYR A C 1
ATOM 672 O O . TYR A 1 84 ? -15.060 -7.158 16.428 1.00 82.69 84 TYR A O 1
ATOM 680 N N . GLN A 1 85 ? -13.566 -5.513 16.674 1.00 83.75 85 GLN A N 1
ATOM 681 C CA . GLN A 1 85 ? -14.352 -4.724 17.630 1.00 83.75 85 GLN A CA 1
ATOM 682 C C . GLN A 1 85 ? -15.700 -4.317 17.033 1.00 83.75 85 GLN A C 1
ATOM 684 O O . GLN A 1 85 ? -16.720 -4.424 17.706 1.00 83.75 85 GLN A O 1
ATOM 689 N N . SER A 1 86 ? -15.729 -3.922 15.755 1.00 84.38 86 SER A N 1
ATOM 690 C CA . SER A 1 86 ? -16.980 -3.621 15.056 1.00 84.38 86 SER A CA 1
ATOM 691 C C . SER A 1 86 ? -17.880 -4.853 14.936 1.00 84.38 86 SER A C 1
ATOM 693 O O . SER A 1 86 ? -19.080 -4.752 15.180 1.00 84.38 86 SER A O 1
ATOM 695 N N . GLY A 1 87 ? -17.325 -6.015 14.574 1.00 88.25 87 GLY A N 1
ATOM 696 C CA . GLY A 1 87 ? -18.085 -7.267 14.486 1.00 88.25 87 GLY A CA 1
ATOM 697 C C . GLY A 1 87 ? -18.554 -7.774 15.853 1.00 88.25 87 GLY A C 1
ATOM 698 O O . GLY A 1 87 ? -19.683 -8.237 15.995 1.00 88.25 87 GLY A O 1
ATOM 699 N N . PHE A 1 88 ? -17.714 -7.628 16.875 1.00 89.31 88 PHE A N 1
ATOM 700 C CA . PHE A 1 88 ? -18.009 -7.964 18.261 1.00 89.31 88 PHE A CA 1
ATOM 701 C C . PHE A 1 88 ? -19.139 -7.091 18.815 1.00 89.31 88 PHE A C 1
ATOM 703 O O . PHE A 1 88 ? -20.108 -7.620 19.354 1.00 89.31 88 PHE A O 1
ATOM 710 N N . GLN A 1 89 ? -19.063 -5.772 18.614 1.00 89.06 89 GLN A N 1
ATOM 711 C CA . GLN A 1 89 ? -20.121 -4.839 18.998 1.00 89.06 89 GLN A CA 1
ATOM 712 C C . GLN A 1 89 ? -21.437 -5.173 18.285 1.00 89.06 89 GLN A C 1
ATOM 714 O O . GLN A 1 89 ? -22.480 -5.234 18.927 1.00 89.06 89 GLN A O 1
ATOM 719 N N . HIS A 1 90 ? -21.394 -5.474 16.987 1.00 91.56 90 HIS A N 1
ATOM 720 C CA . HIS A 1 90 ? -22.587 -5.873 16.242 1.00 91.56 90 HIS A CA 1
ATOM 721 C C . HIS A 1 90 ? -23.212 -7.176 16.774 1.00 91.56 90 HIS A C 1
ATOM 723 O O . HIS A 1 90 ? -24.435 -7.296 16.883 1.00 91.56 90 HIS A O 1
ATOM 729 N N . CYS A 1 91 ? -22.377 -8.150 17.151 1.00 92.19 91 CYS A N 1
ATOM 730 C CA . CYS A 1 91 ? -22.819 -9.384 17.797 1.00 92.19 91 CYS A CA 1
ATOM 731 C C . CYS A 1 91 ? -23.487 -9.103 19.154 1.00 92.19 91 CYS A C 1
ATOM 733 O O . CYS A 1 91 ? -24.587 -9.596 19.407 1.00 92.19 91 CYS A O 1
ATOM 735 N N . LEU A 1 92 ? -22.870 -8.260 19.993 1.00 90.56 92 LEU A N 1
ATOM 736 C CA . LEU A 1 92 ? -23.443 -7.816 21.267 1.00 90.56 92 LEU A CA 1
ATOM 737 C C . LEU A 1 92 ? -24.800 -7.133 21.075 1.00 90.56 92 LEU A C 1
ATOM 739 O O . LEU A 1 92 ? -25.767 -7.506 21.731 1.00 90.56 92 LEU A O 1
ATOM 743 N N . GLU A 1 93 ? -24.893 -6.165 20.162 1.00 89.62 93 GLU A N 1
ATOM 744 C CA . GLU A 1 93 ? -26.134 -5.447 19.846 1.00 89.62 93 GLU A CA 1
ATOM 745 C C . GLU A 1 93 ? -27.237 -6.407 19.388 1.00 89.62 93 GLU A C 1
ATOM 747 O O . GLU A 1 93 ? -28.380 -6.314 19.841 1.00 89.62 93 GLU A O 1
ATOM 752 N N . THR A 1 94 ? -26.887 -7.382 18.547 1.00 91.12 94 THR A N 1
ATOM 753 C CA . THR A 1 94 ? -27.820 -8.414 18.079 1.00 91.12 94 THR A CA 1
ATOM 754 C C . THR A 1 94 ? -28.296 -9.303 19.231 1.00 91.12 94 THR A C 1
ATOM 756 O O . THR A 1 94 ? -29.491 -9.592 19.340 1.00 91.12 94 THR A O 1
ATOM 759 N N . ALA A 1 95 ? -27.393 -9.704 20.130 1.00 89.88 95 ALA A N 1
ATOM 760 C CA . ALA A 1 95 ? -27.733 -10.483 21.317 1.00 89.88 95 ALA A CA 1
ATOM 761 C C . ALA A 1 95 ? -28.645 -9.696 22.275 1.00 89.88 95 ALA A C 1
ATOM 763 O O . ALA A 1 95 ? -29.651 -10.233 22.744 1.00 89.88 95 ALA A O 1
ATOM 764 N N . LEU A 1 96 ? -28.349 -8.413 22.510 1.00 87.50 96 LEU A N 1
ATOM 765 C CA . LEU A 1 96 ? -29.187 -7.502 23.296 1.00 87.50 96 LEU A CA 1
ATOM 766 C C . LEU A 1 96 ? -30.584 -7.359 22.685 1.00 87.50 96 LEU A C 1
ATOM 768 O O . LEU A 1 96 ? -31.586 -7.495 23.388 1.00 87.50 96 LEU A O 1
ATOM 772 N N . HIS A 1 97 ? -30.668 -7.145 21.371 1.00 88.12 97 HIS A N 1
ATOM 773 C CA . HIS A 1 97 ? -31.937 -7.058 20.653 1.00 88.12 97 HIS A CA 1
ATOM 774 C C . HIS A 1 97 ? -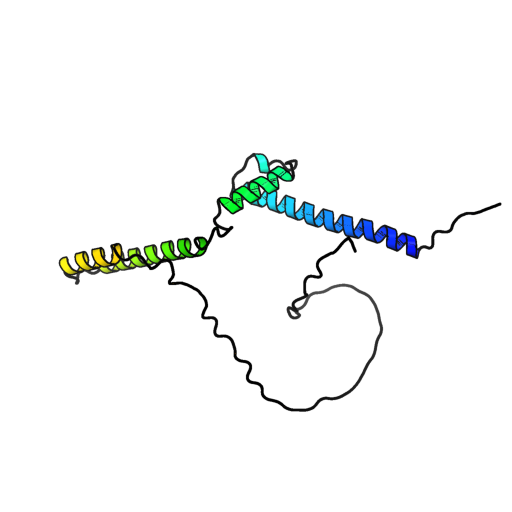32.762 -8.346 20.802 1.00 88.12 97 HIS A C 1
ATOM 776 O O . HIS A 1 97 ? -33.949 -8.295 21.128 1.00 88.12 97 HIS A O 1
ATOM 782 N N . PHE A 1 98 ? -32.132 -9.512 20.634 1.00 88.12 98 PHE A N 1
ATOM 783 C CA . PHE A 1 98 ? -32.793 -10.806 20.793 1.00 88.12 98 PHE A CA 1
ATOM 784 C C . PHE A 1 98 ? -33.315 -11.027 22.218 1.00 88.12 98 PHE A C 1
ATOM 786 O O . PHE A 1 98 ? -34.467 -11.428 22.391 1.00 88.12 98 PHE A O 1
ATOM 793 N N . MET A 1 99 ? -32.520 -10.711 23.245 1.00 85.06 99 MET A N 1
ATOM 794 C CA . MET A 1 99 ? -32.971 -10.787 24.641 1.00 85.06 99 MET A CA 1
ATOM 795 C C . MET A 1 99 ? -34.140 -9.837 24.912 1.00 85.06 99 MET A C 1
ATOM 797 O O . MET A 1 99 ? -35.097 -10.212 25.584 1.00 85.06 99 MET A O 1
ATOM 801 N N . ASN A 1 100 ? -34.108 -8.637 24.330 1.00 83.06 100 ASN A N 1
ATOM 802 C CA . ASN A 1 100 ? -35.161 -7.643 24.500 1.00 83.06 100 ASN A CA 1
ATOM 803 C C . ASN A 1 100 ? -36.473 -8.003 23.798 1.00 83.06 100 ASN A C 1
ATOM 805 O O . ASN A 1 100 ? -37.512 -7.503 24.231 1.00 83.06 100 ASN A O 1
ATOM 809 N N . SER A 1 101 ? -36.418 -8.847 22.762 1.00 85.38 101 SER A N 1
ATOM 810 C CA . SER A 1 101 ? -37.577 -9.330 22.001 1.00 85.38 101 SER A CA 1
ATOM 811 C C . SER A 1 101 ? -38.336 -10.484 22.667 1.00 85.38 101 SER A C 1
ATOM 813 O O . SER A 1 101 ? -39.456 -10.783 22.260 1.00 85.38 101 SER A O 1
ATOM 815 N N . LYS A 1 102 ? -37.757 -11.134 23.689 1.00 83.56 102 LYS A N 1
ATOM 816 C CA . LYS A 1 102 ? -38.400 -12.249 24.396 1.00 83.56 102 LYS A CA 1
ATOM 817 C C . LYS A 1 102 ? -39.273 -11.742 25.553 1.00 83.56 102 LYS A C 1
ATOM 819 O O . LYS A 1 102 ? -38.721 -11.191 26.504 1.00 83.56 102 LYS A O 1
ATOM 824 N N . PRO A 1 103 ? -40.602 -11.959 25.520 1.00 76.25 103 PRO A N 1
ATOM 825 C CA . PRO A 1 103 ? -41.504 -11.515 26.585 1.00 76.25 103 PRO A CA 1
ATOM 826 C C . PRO A 1 103 ? -41.389 -12.344 27.878 1.00 76.25 103 PRO A C 1
ATOM 828 O O . PRO A 1 103 ? -41.792 -11.867 28.932 1.00 76.25 103 PRO A O 1
ATOM 831 N N . ASP A 1 104 ? -40.811 -13.548 27.817 1.00 80.44 104 ASP A N 1
ATOM 832 C CA . ASP A 1 104 ? -40.766 -14.490 28.950 1.00 80.44 104 ASP A CA 1
ATOM 833 C C . ASP A 1 104 ? -39.670 -14.174 29.987 1.00 80.44 104 ASP A C 1
ATOM 835 O O . ASP A 1 104 ? -39.605 -14.801 31.046 1.00 80.44 104 ASP A O 1
ATOM 839 N N . LEU A 1 105 ? -38.776 -13.224 29.693 1.00 77.81 105 LEU A N 1
ATOM 840 C CA . LEU A 1 105 ? -37.691 -12.839 30.594 1.00 77.81 105 LEU A CA 1
ATOM 841 C C . LEU A 1 105 ? -38.153 -11.734 31.549 1.00 77.81 105 LEU A C 1
ATOM 843 O O . LEU A 1 105 ? -38.646 -10.691 31.123 1.00 77.81 105 LEU A O 1
ATOM 847 N N . ASN A 1 106 ? -37.934 -11.938 32.851 1.00 82.56 106 ASN A N 1
ATOM 848 C CA . ASN A 1 106 ? -38.208 -10.925 33.869 1.00 82.56 106 ASN A CA 1
ATOM 849 C C . ASN A 1 106 ? -37.424 -9.634 33.555 1.00 82.56 106 ASN A C 1
ATOM 851 O O . ASN A 1 106 ? -36.232 -9.693 33.241 1.00 82.56 106 ASN A O 1
ATOM 855 N N . VAL A 1 107 ? -38.067 -8.473 33.699 1.00 84.69 107 VAL A N 1
ATOM 856 C CA . VAL A 1 107 ? -37.472 -7.143 33.475 1.00 84.69 107 VAL A CA 1
ATOM 857 C C . VAL A 1 107 ? -36.136 -7.000 34.209 1.00 84.69 107 VAL A C 1
ATOM 859 O O . VAL A 1 107 ? -35.140 -6.638 33.595 1.00 84.69 107 VAL A O 1
ATOM 862 N N . ALA A 1 108 ? -36.062 -7.435 35.472 1.00 85.31 108 ALA A N 1
ATOM 863 C CA . ALA A 1 108 ? -34.823 -7.385 36.252 1.00 85.31 108 ALA A CA 1
ATOM 864 C C . ALA A 1 108 ? -33.678 -8.211 35.631 1.00 85.31 108 ALA A C 1
ATOM 866 O O . ALA A 1 108 ? -32.518 -7.802 35.660 1.00 85.31 108 ALA A O 1
ATOM 867 N N . THR A 1 109 ? -33.992 -9.371 35.042 1.00 84.31 109 THR A N 1
ATOM 868 C CA . THR A 1 109 ? -32.987 -10.215 34.371 1.00 84.31 109 THR A CA 1
ATOM 869 C C . THR A 1 109 ? -32.531 -9.611 33.048 1.00 84.31 109 THR A C 1
ATOM 871 O O . THR A 1 109 ? -31.342 -9.647 32.738 1.00 84.31 109 THR A O 1
ATOM 874 N N . LYS A 1 110 ? -33.450 -8.996 32.299 1.00 86.00 110 LYS A N 1
ATOM 875 C CA . LYS A 1 110 ? -33.153 -8.280 31.056 1.00 86.00 110 LYS A CA 1
ATOM 876 C C . LYS A 1 110 ? -32.262 -7.064 31.309 1.00 86.00 110 LYS A C 1
ATOM 878 O O . LYS A 1 110 ? -31.279 -6.884 30.589 1.00 86.00 110 LYS A O 1
ATOM 883 N N . ASP A 1 111 ? -32.555 -6.291 32.349 1.00 85.62 111 ASP A N 1
ATOM 884 C CA . ASP A 1 111 ? -31.759 -5.125 32.737 1.00 85.62 111 ASP A CA 1
ATOM 885 C C . ASP A 1 111 ? -30.356 -5.540 33.196 1.00 85.62 111 ASP A C 1
ATOM 887 O O . ASP A 1 111 ? -29.358 -4.980 32.736 1.00 85.62 111 ASP A O 1
ATOM 891 N N . PHE A 1 112 ? -30.259 -6.585 34.027 1.00 87.44 112 PHE A N 1
ATOM 892 C CA . PHE A 1 112 ? -28.973 -7.122 34.473 1.00 87.44 112 PHE A CA 1
ATOM 893 C C . PHE A 1 112 ? -28.114 -7.615 33.302 1.00 87.44 112 PHE A C 1
ATOM 895 O O . PHE A 1 112 ? -26.951 -7.227 33.185 1.00 87.44 112 PHE A O 1
ATOM 902 N N . LEU A 1 113 ? -28.674 -8.438 32.409 1.00 84.38 113 LEU A N 1
ATOM 903 C CA . LEU A 1 113 ? -27.941 -8.968 31.257 1.00 84.38 113 LEU A CA 1
ATOM 904 C C . LEU A 1 113 ? -27.551 -7.867 30.273 1.00 84.38 113 LEU A C 1
ATOM 906 O O . LEU A 1 113 ? -26.437 -7.892 29.757 1.00 84.38 113 LEU A O 1
ATOM 910 N N . SER A 1 114 ? -28.424 -6.881 30.054 1.00 85.00 114 SER A N 1
ATOM 911 C CA . SER A 1 114 ? -28.114 -5.743 29.186 1.00 85.00 114 SER A CA 1
ATOM 912 C C . SER A 1 114 ? -26.945 -4.925 29.724 1.00 85.00 114 SER A C 1
ATOM 914 O O . SER A 1 114 ? -26.033 -4.581 28.972 1.00 85.00 114 SER A O 1
ATOM 916 N N . HIS A 1 115 ? -26.919 -4.686 31.037 1.00 87.12 115 HIS A N 1
ATOM 917 C CA . HIS A 1 115 ? -25.806 -4.015 31.699 1.00 87.12 115 HIS A CA 1
ATOM 918 C C . HIS A 1 115 ? -24.504 -4.832 31.613 1.00 87.12 115 HIS A C 1
ATOM 920 O O . HIS A 1 115 ? -23.448 -4.279 31.307 1.00 87.12 115 HIS A O 1
ATOM 926 N N . GLN A 1 116 ? -24.566 -6.151 31.833 1.00 86.12 116 GLN A N 1
ATOM 927 C CA . GLN A 1 116 ? -23.396 -7.032 31.724 1.00 86.12 116 GLN A CA 1
ATOM 928 C C . GLN A 1 116 ? -22.824 -7.060 30.301 1.00 86.12 116 GLN A C 1
ATOM 930 O O . GLN A 1 116 ? -21.622 -6.870 30.119 1.00 86.12 116 GLN A O 1
ATOM 935 N N . LEU A 1 117 ? -23.676 -7.237 29.285 1.00 85.06 117 LEU A N 1
ATOM 936 C CA . LEU A 1 117 ? -23.240 -7.293 27.888 1.00 85.06 117 LEU A CA 1
ATOM 937 C C . LEU A 1 117 ? -22.701 -5.947 27.396 1.00 85.06 117 LEU A C 1
ATOM 939 O O . LEU A 1 117 ? -21.708 -5.922 26.677 1.00 85.06 117 LEU A O 1
ATOM 943 N N . SER A 1 118 ? -23.317 -4.833 27.804 1.00 82.38 118 SER A N 1
ATOM 944 C CA . SER A 1 118 ? -22.855 -3.496 27.417 1.00 82.38 118 SER A CA 1
ATOM 945 C C . SER A 1 118 ? -21.535 -3.100 28.084 1.00 82.38 118 SER A C 1
ATOM 947 O O . SER A 1 118 ? -20.813 -2.267 27.539 1.00 82.38 118 SER A O 1
ATOM 949 N N . SER A 1 119 ? -21.231 -3.647 29.264 1.00 82.69 119 SER A N 1
ATOM 950 C CA . SER A 1 119 ? -19.985 -3.374 29.994 1.00 82.69 119 SER A CA 1
ATOM 951 C C . SER A 1 119 ? -18.822 -4.252 29.518 1.00 82.69 119 SER A C 1
ATOM 953 O O . SER A 1 119 ? -17.651 -3.897 29.671 1.00 82.69 119 SER A O 1
ATOM 955 N N . TYR A 1 120 ? -19.122 -5.403 28.909 1.00 82.06 120 TYR A N 1
ATOM 956 C CA . TYR A 1 120 ? -18.096 -6.320 28.438 1.00 82.06 120 TYR A CA 1
ATOM 957 C C . TYR A 1 120 ? -17.322 -5.726 27.254 1.00 82.06 120 TYR A C 1
ATOM 959 O O . TYR A 1 120 ? -17.846 -5.549 26.153 1.00 82.06 120 TYR A O 1
ATOM 967 N N . LYS A 1 121 ? -16.030 -5.471 27.470 1.00 76.31 121 LYS A N 1
ATOM 968 C CA . LYS A 1 121 ? -15.080 -5.074 26.430 1.00 76.31 121 LYS A CA 1
ATOM 969 C C . LYS A 1 121 ? -14.124 -6.238 26.170 1.00 76.31 121 LYS A C 1
ATOM 971 O O . LYS A 1 121 ? -13.517 -6.728 27.124 1.00 76.31 121 LYS A O 1
ATOM 976 N N . PRO A 1 122 ? -13.961 -6.694 24.918 1.00 73.50 122 PRO A N 1
ATOM 977 C CA . PRO A 1 122 ? -13.096 -7.825 24.645 1.00 73.50 122 PRO A CA 1
ATOM 978 C C . PRO A 1 122 ? -11.633 -7.411 24.893 1.00 73.50 122 PRO A C 1
ATOM 980 O O . PRO A 1 122 ? -11.258 -6.279 24.556 1.00 73.50 122 PRO A O 1
ATOM 983 N N . PRO A 1 123 ? -10.796 -8.293 25.471 1.00 69.69 123 PRO A N 1
ATOM 984 C CA . PRO A 1 123 ? -9.375 -8.019 25.651 1.00 69.69 123 PRO A CA 1
ATOM 985 C C . PRO A 1 123 ? -8.721 -7.689 24.307 1.00 69.69 123 PRO A C 1
ATOM 987 O O . PRO A 1 123 ? -8.946 -8.388 23.319 1.00 69.69 123 PRO A O 1
ATOM 990 N N . ALA A 1 124 ? -7.897 -6.638 24.271 1.00 64.62 124 ALA A N 1
ATOM 991 C CA . ALA A 1 124 ? -7.250 -6.162 23.045 1.00 64.62 124 ALA A CA 1
ATOM 992 C C . ALA A 1 124 ? -6.273 -7.183 22.419 1.00 64.62 124 ALA A C 1
ATOM 994 O O . ALA A 1 124 ? -5.888 -7.022 21.266 1.00 64.62 124 ALA A O 1
ATOM 995 N N . GLU A 1 125 ? -5.900 -8.237 23.151 1.00 61.09 125 GLU A N 1
ATOM 996 C CA . GLU A 1 125 ? -4.823 -9.170 22.789 1.00 61.09 125 GLU A CA 1
ATOM 997 C C . GLU A 1 125 ? -5.293 -10.600 22.458 1.00 61.09 125 GLU A C 1
ATOM 999 O O . GLU A 1 125 ? -4.475 -11.454 22.131 1.00 61.09 125 GLU A O 1
ATOM 1004 N N . ALA A 1 126 ? -6.594 -10.905 22.515 1.00 54.88 126 ALA A N 1
ATOM 1005 C CA . ALA A 1 126 ? -7.043 -12.305 22.497 1.00 54.88 126 ALA A CA 1
ATOM 1006 C C . ALA A 1 126 ? -7.136 -12.962 21.101 1.00 54.88 126 ALA A C 1
ATOM 1008 O O . ALA A 1 126 ? -7.345 -14.169 21.016 1.00 54.88 126 ALA A O 1
ATOM 1009 N N . TRP A 1 127 ? -6.986 -12.210 20.006 1.00 57.12 127 TRP A N 1
ATOM 1010 C CA . TRP A 1 127 ? -7.167 -12.739 18.647 1.00 57.12 127 TRP A CA 1
ATOM 1011 C C . TRP A 1 127 ? -5.853 -12.712 17.869 1.00 57.12 127 TRP A C 1
ATOM 1013 O O . TRP A 1 127 ? -5.601 -11.816 17.070 1.00 57.12 127 TRP A O 1
ATOM 1023 N N . SER A 1 128 ? -5.022 -13.730 18.091 1.00 50.44 128 SER A N 1
ATOM 1024 C CA . SER A 1 128 ? -3.973 -14.110 17.142 1.00 50.44 128 SER A CA 1
ATOM 1025 C C . SER A 1 128 ? -4.498 -15.278 16.301 1.00 50.44 128 SER A C 1
ATOM 1027 O O . SER A 1 128 ? -4.711 -16.356 16.856 1.00 50.44 128 SER A O 1
ATOM 1029 N N . PRO A 1 129 ? -4.740 -15.117 14.988 1.00 55.62 129 PRO A N 1
ATOM 1030 C CA . PRO A 1 129 ? -5.034 -16.247 14.115 1.00 55.62 129 PRO A CA 1
ATOM 1031 C C . PRO A 1 129 ? -3.748 -17.061 13.903 1.00 55.62 129 PRO A C 1
ATOM 1033 O O . PRO A 1 129 ? -3.069 -16.906 12.892 1.00 55.62 129 PRO A O 1
ATOM 1036 N N . THR A 1 130 ? -3.389 -17.902 14.877 1.00 53.25 130 THR A N 1
ATOM 1037 C CA . THR A 1 130 ? -2.223 -18.805 14.789 1.00 53.25 130 THR A CA 1
ATOM 1038 C C . THR A 1 130 ? -2.614 -20.285 14.726 1.00 53.25 130 THR A C 1
ATOM 1040 O O . THR A 1 130 ? -1.754 -21.124 14.473 1.00 53.25 130 THR A O 1
ATOM 1043 N N . ASP A 1 131 ? -3.899 -20.634 14.820 1.00 48.09 131 ASP A N 1
ATOM 1044 C CA . ASP A 1 131 ? -4.358 -22.013 14.600 1.00 48.09 131 ASP A CA 1
ATOM 1045 C C . ASP A 1 131 ? -4.574 -22.309 13.108 1.00 48.09 131 ASP A C 1
ATOM 1047 O O . ASP A 1 131 ? -5.671 -22.600 12.635 1.00 48.09 131 ASP A O 1
ATOM 1051 N N . THR A 1 132 ? -3.490 -22.263 12.333 1.00 54.97 132 THR A N 1
ATOM 1052 C CA . THR A 1 132 ? -3.386 -23.149 11.169 1.00 54.97 132 THR A CA 1
ATOM 1053 C C . THR A 1 132 ? -2.854 -24.493 11.663 1.00 54.97 132 THR A C 1
ATOM 1055 O O . THR A 1 132 ? -1.722 -24.523 12.160 1.00 54.97 132 THR A O 1
ATOM 1058 N N . PRO A 1 133 ? -3.592 -25.610 11.521 1.00 48.06 133 PRO A N 1
ATOM 1059 C CA . PRO A 1 133 ? -3.044 -26.926 11.807 1.00 48.06 133 PRO A CA 1
ATOM 1060 C C . PRO A 1 133 ? -1.916 -27.184 10.805 1.00 48.06 133 PRO A C 1
ATOM 1062 O O . PRO A 1 133 ? -2.146 -27.426 9.621 1.00 48.06 133 PRO A O 1
ATOM 1065 N N . LYS A 1 134 ? -0.671 -27.060 11.269 1.00 50.84 134 LYS A N 1
ATOM 1066 C CA . LYS A 1 134 ? 0.522 -27.389 10.493 1.00 50.84 134 LYS A CA 1
ATOM 1067 C C . LYS A 1 134 ? 0.464 -28.888 10.171 1.00 50.84 134 LYS A C 1
ATOM 1069 O O . LYS A 1 134 ? 0.483 -29.683 11.110 1.00 50.84 134 LYS A O 1
ATOM 1074 N N . PRO A 1 135 ? 0.407 -29.303 8.894 1.00 49.72 135 PRO A N 1
ATOM 1075 C CA . PRO A 1 135 ? 0.499 -30.713 8.559 1.00 49.72 135 PRO A CA 1
ATOM 1076 C C . PRO A 1 135 ? 1.912 -31.182 8.913 1.00 49.72 135 PRO A C 1
ATOM 1078 O O . PRO A 1 135 ? 2.901 -30.698 8.362 1.00 49.72 135 PRO A O 1
ATOM 1081 N N . THR A 1 136 ? 2.012 -32.085 9.881 1.00 53.69 136 THR A N 1
ATOM 1082 C CA . THR A 1 136 ? 3.220 -32.846 10.196 1.00 53.69 136 THR A CA 1
ATOM 1083 C C . THR A 1 136 ? 3.514 -33.788 9.026 1.00 53.69 136 THR A C 1
ATOM 1085 O O . THR A 1 136 ? 2.715 -34.690 8.768 1.00 53.69 136 THR A O 1
ATOM 1088 N N . PRO A 1 137 ? 4.637 -33.638 8.302 1.00 48.41 137 PRO A N 1
ATOM 1089 C CA . PRO A 1 137 ? 5.052 -34.656 7.353 1.00 48.41 137 PRO A CA 1
ATOM 1090 C C . PRO A 1 137 ? 5.670 -35.810 8.152 1.00 48.41 137 PRO A C 1
ATOM 1092 O O . PRO A 1 137 ? 6.782 -35.701 8.667 1.00 48.41 137 PRO A O 1
ATOM 1095 N N . SER A 1 138 ? 4.917 -36.903 8.298 1.00 50.72 138 SER A N 1
ATOM 1096 C CA . SER A 1 138 ? 5.452 -38.174 8.784 1.00 50.72 138 SER A CA 1
ATOM 1097 C C . SER A 1 138 ? 6.384 -38.746 7.720 1.00 50.72 138 SER A C 1
ATOM 1099 O O . SER A 1 138 ? 5.994 -38.961 6.573 1.00 50.72 138 SER A O 1
ATOM 1101 N N . ILE A 1 139 ? 7.637 -38.929 8.115 1.00 45.31 139 ILE A N 1
ATOM 1102 C CA . ILE A 1 139 ? 8.706 -39.511 7.320 1.00 45.31 139 ILE A CA 1
ATOM 1103 C C . ILE A 1 139 ? 8.485 -41.032 7.266 1.00 45.31 139 ILE A C 1
ATOM 1105 O O . ILE A 1 139 ? 8.408 -41.698 8.295 1.00 45.31 139 ILE A O 1
ATOM 1109 N N . GLY A 1 140 ? 8.341 -41.580 6.062 1.00 46.59 140 GLY A N 1
ATOM 1110 C CA . GLY A 1 140 ? 8.165 -43.009 5.813 1.00 46.59 140 GLY A CA 1
ATOM 1111 C C . GLY A 1 140 ? 8.812 -43.359 4.480 1.00 46.59 140 GLY A C 1
ATOM 1112 O O . GLY A 1 140 ? 8.351 -42.924 3.432 1.00 46.59 140 GLY A O 1
ATOM 1113 N N . TYR A 1 141 ? 9.943 -44.050 4.564 1.00 47.75 141 TYR A N 1
ATOM 1114 C CA . TYR A 1 141 ? 10.844 -44.413 3.476 1.00 47.75 141 TYR A CA 1
ATOM 1115 C C . TYR A 1 141 ? 10.294 -45.526 2.561 1.00 47.75 141 TYR A C 1
ATOM 1117 O O . TYR A 1 141 ? 9.478 -46.334 2.996 1.00 47.75 141 TYR A O 1
ATOM 1125 N N . GLN A 1 142 ? 10.948 -45.635 1.392 1.00 45.72 142 GLN A N 1
ATOM 1126 C CA . GLN A 1 142 ? 11.025 -46.768 0.443 1.00 45.72 142 GLN A CA 1
ATOM 1127 C C . GLN A 1 142 ? 9.964 -46.736 -0.678 1.00 45.72 142 GLN A C 1
ATOM 1129 O O . GLN A 1 142 ? 8.816 -46.404 -0.432 1.00 45.72 142 GLN A O 1
ATOM 1134 N N . ASP A 1 143 ? 10.251 -47.000 -1.953 1.00 43.38 143 ASP A N 1
ATOM 1135 C CA . ASP A 1 143 ? 11.376 -47.687 -2.589 1.00 43.38 143 ASP A CA 1
ATOM 1136 C C . ASP A 1 143 ? 11.396 -47.350 -4.108 1.00 43.38 143 ASP A C 1
ATOM 1138 O O . ASP A 1 143 ? 10.348 -47.089 -4.695 1.00 43.38 143 ASP A O 1
ATOM 1142 N N . SER A 1 144 ? 12.580 -47.426 -4.729 1.00 47.41 144 SER A N 1
ATOM 1143 C CA . SER A 1 144 ? 12.823 -47.766 -6.150 1.00 47.41 144 SER A CA 1
ATOM 1144 C C . SER A 1 144 ? 12.433 -46.802 -7.307 1.00 47.41 144 SER A C 1
ATOM 1146 O O . SER A 1 144 ? 11.317 -46.795 -7.816 1.00 47.41 144 SER A O 1
ATOM 1148 N N . ALA A 1 145 ? 13.442 -46.099 -7.851 1.00 43.78 145 ALA A N 1
ATOM 1149 C CA . ALA A 1 145 ? 13.600 -45.772 -9.293 1.00 43.78 145 ALA A CA 1
ATOM 1150 C C . ALA A 1 145 ? 14.465 -46.889 -9.952 1.00 43.78 145 ALA A C 1
ATOM 1152 O O . ALA A 1 145 ? 15.073 -47.620 -9.165 1.00 43.78 145 ALA A O 1
ATOM 1153 N N . PRO A 1 146 ? 14.629 -47.082 -11.294 1.00 47.00 146 PRO A N 1
ATOM 1154 C CA . PRO A 1 146 ? 14.847 -46.092 -12.379 1.00 47.00 146 PRO A CA 1
ATOM 1155 C C . PRO A 1 146 ? 14.084 -46.481 -13.691 1.00 47.00 146 PRO A C 1
ATOM 1157 O O . PRO A 1 146 ? 13.319 -47.433 -13.671 1.00 47.00 146 PRO A O 1
ATOM 1160 N N . HIS A 1 147 ? 14.126 -45.831 -14.865 1.00 45.38 147 HIS A N 1
ATOM 1161 C CA . HIS A 1 147 ? 15.249 -45.647 -15.797 1.00 45.38 147 HIS A CA 1
ATOM 1162 C C . HIS A 1 147 ? 14.736 -45.104 -17.163 1.00 45.38 147 HIS A C 1
ATOM 1164 O O . HIS A 1 147 ? 13.603 -45.392 -17.533 1.00 45.38 147 HIS A O 1
ATOM 1170 N N . LEU A 1 148 ? 15.624 -44.432 -17.922 1.00 47.44 148 LEU A N 1
ATOM 1171 C CA . LEU A 1 148 ? 15.567 -44.087 -19.367 1.00 47.44 148 LEU A CA 1
ATOM 1172 C C . LEU A 1 148 ? 14.521 -43.026 -19.810 1.00 47.44 148 LEU A C 1
ATOM 1174 O O . LEU A 1 148 ? 13.396 -43.014 -19.347 1.00 47.44 148 LEU A O 1
ATOM 1178 N N . SER A 1 149 ? 14.766 -42.090 -20.734 1.00 47.22 149 SER A N 1
ATOM 1179 C CA . SER A 1 149 ? 15.895 -41.789 -21.628 1.00 47.22 149 SER A CA 1
ATOM 1180 C C . SER A 1 149 ? 15.631 -40.442 -22.331 1.00 47.22 149 SER A C 1
ATOM 1182 O O . SER A 1 149 ? 14.485 -40.080 -22.587 1.00 47.22 149 SER A O 1
ATOM 1184 N N . SER A 1 150 ? 16.708 -39.722 -22.646 1.00 41.72 150 SER A N 1
ATOM 1185 C CA . SER A 1 150 ? 16.781 -38.473 -23.415 1.00 41.72 150 SER A CA 1
ATOM 1186 C C . SER A 1 150 ? 16.054 -38.507 -24.766 1.00 41.72 150 SER A C 1
ATOM 1188 O O . SER A 1 150 ? 16.111 -39.517 -25.458 1.00 41.72 150 SER A O 1
ATOM 1190 N N . ASN A 1 151 ? 15.511 -37.364 -25.208 1.00 46.91 151 ASN A N 1
ATOM 1191 C CA . ASN A 1 151 ? 15.880 -36.786 -26.508 1.00 46.91 151 ASN A CA 1
ATOM 1192 C C . ASN A 1 151 ? 15.420 -35.330 -26.673 1.00 46.91 151 ASN A C 1
ATOM 1194 O O . ASN A 1 151 ? 14.333 -34.923 -26.273 1.00 46.91 151 ASN A O 1
ATOM 1198 N N . THR A 1 152 ? 16.332 -34.553 -27.248 1.00 40.94 152 THR A N 1
ATOM 1199 C CA . THR A 1 152 ? 16.271 -33.122 -27.545 1.00 40.94 152 THR A CA 1
ATOM 1200 C C . THR A 1 152 ? 15.671 -32.882 -28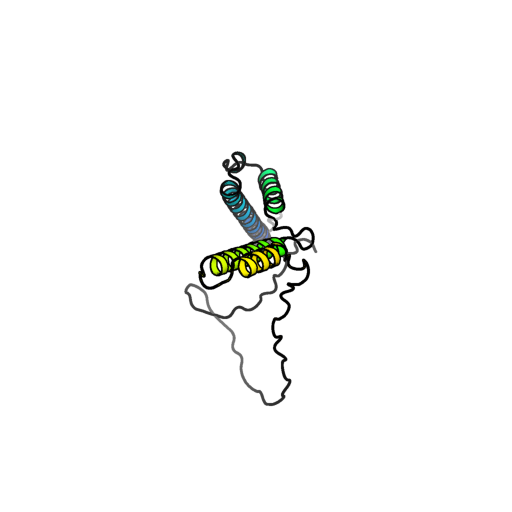.938 1.00 40.94 152 T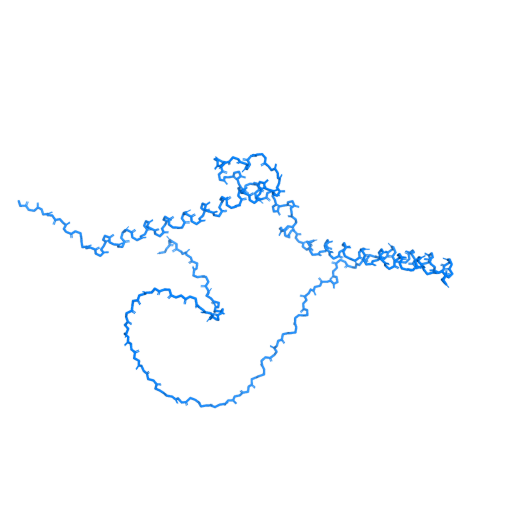HR A C 1
ATOM 1202 O O . THR A 1 152 ? 15.709 -33.758 -29.796 1.00 40.94 152 THR A O 1
ATOM 1205 N N . ILE A 1 153 ? 15.300 -31.618 -29.172 1.00 51.12 153 ILE A N 1
ATOM 1206 C CA . ILE A 1 153 ? 15.103 -30.917 -30.455 1.00 51.12 153 ILE A CA 1
ATOM 1207 C C . ILE A 1 153 ? 13.650 -30.928 -30.971 1.00 51.12 153 ILE A C 1
ATOM 1209 O O . ILE A 1 153 ? 13.158 -31.921 -31.485 1.00 51.12 153 ILE A O 1
ATOM 1213 N N . SER A 1 154 ? 13.006 -29.754 -30.963 1.00 44.25 154 SER A N 1
ATOM 1214 C CA . SER A 1 154 ? 12.817 -28.930 -32.176 1.00 44.25 154 SER A CA 1
ATOM 1215 C C . SER A 1 154 ? 11.463 -28.209 -32.254 1.00 44.25 154 SER A C 1
ATOM 1217 O O . SER A 1 154 ? 10.434 -28.754 -31.888 1.00 44.25 154 SER A O 1
ATOM 1219 N N . VAL A 1 155 ? 11.526 -27.013 -32.854 1.00 50.41 155 VAL A N 1
ATOM 1220 C CA . VAL A 1 155 ? 10.487 -26.204 -33.531 1.00 50.41 155 VAL A CA 1
ATOM 1221 C C . VAL A 1 155 ? 9.339 -25.532 -32.741 1.00 50.41 155 VAL A C 1
ATOM 1223 O O . VAL A 1 155 ? 8.326 -26.135 -32.434 1.00 50.41 155 VAL A O 1
ATOM 1226 N N . SER A 1 156 ? 9.498 -24.207 -32.566 1.00 44.38 156 SER A N 1
ATOM 1227 C CA . SER A 1 156 ? 8.628 -23.099 -33.046 1.00 44.38 156 SER A CA 1
ATOM 1228 C C . SER A 1 156 ? 7.119 -23.007 -32.691 1.00 44.38 156 SER A C 1
ATOM 1230 O O . SER A 1 156 ? 6.475 -23.989 -32.360 1.00 44.38 156 SER A O 1
ATOM 1232 N N . PRO A 1 157 ? 6.529 -21.786 -32.728 1.00 45.09 157 PRO A N 1
ATOM 1233 C CA . PRO A 1 157 ? 5.542 -21.339 -31.740 1.00 45.09 157 PRO A CA 1
ATOM 1234 C C . PRO A 1 157 ? 4.100 -21.227 -32.272 1.00 45.09 157 PRO A C 1
ATOM 1236 O O . PRO A 1 157 ? 3.898 -21.123 -33.479 1.00 45.09 157 PRO A O 1
ATOM 1239 N N . THR A 1 158 ? 3.129 -21.092 -31.349 1.00 43.75 158 THR A N 1
ATOM 1240 C CA . THR A 1 158 ? 1.914 -20.223 -31.382 1.00 43.75 158 THR A CA 1
ATOM 1241 C C . THR A 1 158 ? 0.667 -20.925 -30.815 1.00 43.75 158 THR A C 1
ATOM 1243 O O . THR A 1 158 ? 0.186 -21.861 -31.431 1.00 43.75 158 THR A O 1
ATOM 1246 N N . LYS A 1 159 ? 0.129 -20.362 -29.709 1.00 44.41 159 LYS A N 1
ATOM 1247 C CA . LYS A 1 159 ? -1.251 -20.429 -29.144 1.00 44.41 159 LYS A CA 1
ATOM 1248 C C . LYS A 1 159 ? -1.807 -21.854 -28.919 1.00 44.41 159 LYS A C 1
ATOM 1250 O O . LYS A 1 159 ? -1.907 -22.650 -29.831 1.00 44.41 159 LYS A O 1
ATOM 1255 N N . THR A 1 160 ? -2.259 -22.255 -27.732 1.00 43.97 160 THR A N 1
ATOM 1256 C CA . THR A 1 160 ? -3.481 -21.787 -27.056 1.00 43.97 160 THR A CA 1
ATOM 1257 C C . THR A 1 160 ? -3.577 -22.521 -25.701 1.00 43.97 160 THR A C 1
ATOM 1259 O O . THR A 1 160 ? -3.250 -23.698 -25.641 1.00 43.97 160 THR A O 1
ATOM 1262 N N . LEU A 1 161 ? -3.988 -21.802 -24.650 1.00 39.28 161 LEU A N 1
ATOM 1263 C CA . LEU A 1 161 ? -4.830 -22.215 -23.509 1.00 39.28 161 LEU A CA 1
ATOM 1264 C C . LEU A 1 161 ? -4.910 -23.717 -23.139 1.00 39.28 161 LEU A C 1
ATOM 1266 O O . LEU A 1 161 ? -5.549 -24.465 -23.864 1.00 39.28 161 LEU A O 1
ATOM 1270 N N . VAL A 1 162 ? -4.378 -24.106 -21.970 1.00 49.88 162 VAL A N 1
ATOM 1271 C CA . VAL A 1 162 ? -5.056 -24.915 -20.923 1.00 49.88 162 VAL A CA 1
ATOM 1272 C C . VAL A 1 162 ? -4.094 -25.182 -19.746 1.00 49.88 162 VAL A C 1
ATOM 1274 O O . VAL A 1 162 ? -2.878 -25.190 -19.913 1.00 49.88 162 VAL A O 1
ATOM 1277 N N . ASP A 1 163 ? -4.693 -25.304 -18.565 1.00 41.81 163 ASP A N 1
ATOM 1278 C CA . ASP A 1 163 ? -4.206 -25.573 -17.206 1.00 41.81 163 ASP A CA 1
ATOM 1279 C C . ASP A 1 163 ? -2.803 -26.171 -16.982 1.00 41.81 163 ASP A C 1
ATOM 1281 O O . ASP A 1 163 ? -2.401 -27.157 -17.592 1.00 41.81 163 ASP A O 1
ATOM 1285 N N . GLY A 1 164 ? -2.094 -25.635 -15.980 1.00 41.88 164 GLY A N 1
ATOM 1286 C CA . GLY A 1 164 ? -0.849 -26.224 -15.485 1.00 41.88 164 GLY A CA 1
ATOM 1287 C C . GLY A 1 164 ? -0.254 -25.491 -14.281 1.00 41.88 164 GLY A C 1
ATOM 1288 O O . GLY A 1 164 ? 0.358 -24.441 -14.432 1.00 41.88 164 GLY A O 1
ATOM 1289 N N . GLN A 1 165 ? -0.469 -26.073 -13.099 1.00 45.38 165 GLN A N 1
ATOM 1290 C CA . GLN A 1 165 ? 0.301 -25.986 -11.846 1.00 45.38 165 GLN A CA 1
ATOM 1291 C C . GLN A 1 165 ? 1.122 -24.715 -11.543 1.00 45.38 165 GLN A C 1
ATOM 1293 O O . GLN A 1 165 ? 2.164 -24.421 -12.126 1.00 45.38 165 GLN A O 1
ATOM 1298 N N . PHE A 1 166 ? 0.694 -24.043 -10.474 1.00 38.28 166 PHE A N 1
ATOM 1299 C CA . PHE A 1 166 ? 1.378 -22.951 -9.789 1.00 38.28 166 PHE A CA 1
ATOM 1300 C C . PHE A 1 166 ? 2.725 -23.424 -9.203 1.00 38.28 166 PHE A C 1
ATOM 1302 O O . PHE A 1 166 ? 2.795 -23.924 -8.083 1.00 38.28 166 PHE A O 1
ATOM 1309 N N . SER A 1 167 ? 3.811 -23.279 -9.963 1.00 44.62 167 SER A N 1
ATOM 1310 C CA . SER A 1 167 ? 5.176 -23.361 -9.433 1.00 44.62 167 SER A CA 1
ATOM 1311 C C . SER A 1 167 ? 5.557 -21.997 -8.848 1.00 44.62 167 SER A C 1
ATOM 1313 O O . SER A 1 167 ? 5.424 -20.996 -9.559 1.00 44.62 167 SER A O 1
ATOM 1315 N N . PRO A 1 168 ? 6.074 -21.905 -7.608 1.00 50.09 168 PRO A N 1
ATOM 1316 C CA . PRO A 1 168 ? 6.573 -20.649 -7.073 1.00 50.09 168 PRO A CA 1
ATOM 1317 C C . PRO A 1 168 ? 7.868 -20.298 -7.813 1.00 50.09 168 PRO A C 1
ATOM 1319 O O . PRO A 1 168 ? 8.963 -20.700 -7.425 1.00 50.09 168 PRO A O 1
ATOM 1322 N N . GLN A 1 169 ? 7.751 -19.567 -8.924 1.00 48.28 169 GLN A N 1
ATOM 1323 C CA . GLN A 1 169 ? 8.897 -18.884 -9.503 1.00 48.28 169 GLN A CA 1
ATOM 1324 C C . GLN A 1 169 ? 9.354 -17.854 -8.478 1.00 48.28 169 GLN A C 1
ATOM 1326 O O . GLN A 1 169 ? 8.701 -16.837 -8.245 1.00 48.28 169 GLN A O 1
ATOM 1331 N N . THR A 1 170 ? 10.481 -18.154 -7.842 1.00 59.38 170 THR A N 1
ATOM 1332 C CA . THR A 1 170 ? 11.258 -17.177 -7.100 1.00 59.38 170 THR A CA 1
ATOM 1333 C C . THR A 1 170 ? 11.433 -15.967 -8.012 1.00 59.38 170 THR A C 1
ATOM 1335 O O . THR A 1 170 ? 11.931 -16.075 -9.134 1.00 59.38 170 THR A O 1
ATOM 1338 N N . PHE A 1 171 ? 10.931 -14.810 -7.578 1.00 51.84 171 PHE A N 1
ATOM 1339 C CA . PHE A 1 171 ? 11.124 -13.570 -8.310 1.00 51.84 171 PHE A CA 1
ATOM 1340 C C . PHE A 1 171 ? 12.633 -13.336 -8.406 1.00 51.84 171 PHE A C 1
ATOM 1342 O O . PHE A 1 171 ? 13.259 -12.902 -7.438 1.00 51.84 171 PHE A O 1
ATOM 1349 N N . GLN A 1 172 ? 13.225 -13.639 -9.567 1.00 54.56 172 GLN A N 1
ATOM 1350 C CA . GLN A 1 172 ? 14.548 -13.148 -9.920 1.00 54.56 172 GLN A CA 1
ATOM 1351 C C . GLN A 1 172 ? 14.462 -11.624 -9.877 1.00 54.56 172 GLN A C 1
ATOM 1353 O O . GLN A 1 172 ? 13.941 -10.963 -10.779 1.00 54.56 172 GLN A O 1
ATOM 1358 N N . THR A 1 173 ? 14.911 -11.074 -8.754 1.00 66.06 173 THR A N 1
ATOM 1359 C CA . THR A 1 173 ? 15.047 -9.647 -8.530 1.00 66.06 173 THR A CA 1
ATOM 1360 C C . THR A 1 173 ? 16.000 -9.124 -9.592 1.00 66.06 173 THR A C 1
ATOM 1362 O O . THR A 1 173 ? 17.168 -9.501 -9.654 1.00 66.06 173 THR A O 1
ATOM 1365 N N . TRP A 1 174 ? 15.482 -8.268 -10.469 1.00 59.81 174 TRP A N 1
ATOM 1366 C CA . TRP A 1 174 ? 16.289 -7.543 -11.441 1.00 59.81 174 TRP A CA 1
ATOM 1367 C C . TRP A 1 174 ? 17.388 -6.760 -10.705 1.00 59.81 174 TRP A C 1
ATOM 1369 O O . TRP A 1 174 ? 17.078 -5.852 -9.935 1.00 59.81 174 TRP A O 1
ATOM 1379 N N . ARG A 1 175 ? 18.665 -7.085 -10.950 1.00 63.19 175 ARG A N 1
ATOM 1380 C CA . ARG A 1 175 ? 19.834 -6.332 -10.457 1.00 63.19 175 ARG A CA 1
ATOM 1381 C C . ARG A 1 175 ? 20.549 -5.671 -11.636 1.00 63.19 175 ARG A C 1
ATOM 1383 O O . ARG A 1 175 ? 21.225 -6.376 -12.378 1.00 63.19 175 ARG A O 1
ATOM 1390 N N . PRO A 1 176 ? 20.425 -4.349 -11.849 1.00 49.44 176 PRO A N 1
ATOM 1391 C CA . PRO A 1 176 ? 21.082 -3.699 -12.972 1.00 49.44 176 PRO A CA 1
ATOM 1392 C C . PRO A 1 176 ? 22.471 -3.126 -12.654 1.00 49.44 176 PRO A C 1
ATOM 1394 O O . PRO A 1 176 ? 22.887 -2.246 -13.383 1.00 49.44 176 PRO A O 1
ATOM 1397 N N . TRP A 1 177 ? 23.211 -3.563 -11.627 1.00 51.06 177 TRP A N 1
ATOM 1398 C CA . TRP A 1 177 ? 24.563 -3.030 -11.345 1.00 51.06 177 TRP A CA 1
ATOM 1399 C C . TRP A 1 177 ? 25.364 -4.006 -10.471 1.00 51.06 177 TRP A C 1
ATOM 1401 O O . TRP A 1 177 ? 25.422 -3.849 -9.255 1.00 51.06 177 TRP A O 1
ATOM 1411 N N . VAL A 1 178 ? 25.909 -5.056 -11.089 1.00 45.72 178 VAL A N 1
ATOM 1412 C CA . VAL A 1 178 ? 27.109 -5.790 -10.646 1.00 45.72 178 VAL A CA 1
ATOM 1413 C C . VAL A 1 178 ? 27.873 -6.173 -11.906 1.00 45.72 178 VAL A C 1
ATOM 1415 O O . VAL A 1 178 ? 27.189 -6.543 -12.891 1.00 45.72 178 VAL A O 1
#

Organism: Xenopus tropicalis (NCBI:txid8364)

Foldseek 3Di:
DDDPPPPPVVVVVVVVVVVVVVVVVVVVVLVVLLVLLVVLCVVVVDPQSVDPPRDSVVSVVSVVVVCVVQCVPPPDQCNVQVVVQVVLVVVLVVVLVVLVPDPPDDPVRNVVVNVVSVPDDDPSPDDDPPPPPDDDPDDDDDDDDDDDDDDDDDDDDDDDDDDDDDDPPDPPPDDPDD